Protein AF-A0A1H6WXW2-F1 (afdb_monomer)

Mean predicted aligned error: 4.1 Å

Secondary structure (DSSP, 8-state):
-B--GGGTTSSSB--TT-HHHHHHHHHHHHHHSGGGHHHHHHHHHHHHGGGSTT-HHHHHHHHHHHHHHHHSPP-

pLDDT: mean 94.78, std 4.66, range [66.0, 98.12]

Sequence (75 aa):
MHNAHLCADLGYHYEGNDVAGGSARVLEAVDSHDAQALAYRERQRGLIDRYLPGNAAATEVYNALLLGLVQRPAR

Structure (mmCIF, N/CA/C/O backbone):
data_AF-A0A1H6WXW2-F1
#
_entry.id   AF-A0A1H6WXW2-F1
#
loop_
_atom_site.group_PDB
_atom_site.id
_atom_site.type_symbol
_atom_site.label_atom_id
_atom_site.label_alt_id
_atom_site.label_comp_id
_atom_site.label_asym_id
_atom_site.label_entity_id
_atom_site.label_seq_id
_atom_site.pdbx_PDB_ins_code
_atom_site.Cartn_x
_atom_site.Cartn_y
_atom_site.Cartn_z
_atom_site.occupancy
_atom_site.B_iso_or_equiv
_atom_site.auth_seq_id
_atom_site.auth_comp_id
_atom_site.auth_asym_id
_atom_site.auth_atom_id
_atom_site.pdbx_PDB_model_num
ATOM 1 N N . MET A 1 1 ? 5.188 -6.160 -3.780 1.00 93.50 1 MET A N 1
ATOM 2 C CA . MET A 1 1 ? 4.650 -7.517 -3.963 1.00 93.50 1 MET A CA 1
ATOM 3 C C . MET A 1 1 ? 3.954 -7.919 -2.687 1.00 93.50 1 MET A C 1
ATOM 5 O O . MET A 1 1 ? 4.625 -8.002 -1.666 1.00 93.50 1 MET A O 1
ATOM 9 N N . HIS A 1 2 ? 2.640 -8.105 -2.719 1.00 96.00 2 HIS A N 1
ATOM 10 C CA . HIS A 1 2 ? 1.877 -8.642 -1.592 1.00 96.00 2 HIS A CA 1
ATOM 11 C C . HIS A 1 2 ? 0.545 -9.229 -2.067 1.00 96.00 2 HIS A C 1
ATOM 13 O O . HIS A 1 2 ? 0.115 -8.981 -3.188 1.00 96.00 2 HIS A O 1
ATOM 19 N N . ASN A 1 3 ? -0.124 -9.942 -1.169 1.00 96.62 3 ASN A N 1
ATOM 20 C CA . ASN A 1 3 ? -1.448 -10.539 -1.348 1.00 96.62 3 ASN A CA 1
ATOM 21 C C . ASN A 1 3 ? -2.477 -10.043 -0.317 1.00 96.62 3 ASN A C 1
ATOM 23 O O . ASN A 1 3 ? -3.511 -10.666 -0.080 1.00 96.62 3 ASN A O 1
ATOM 27 N N . ALA A 1 4 ? -2.179 -8.929 0.356 1.00 95.62 4 ALA A N 1
ATOM 28 C CA . ALA A 1 4 ? -3.106 -8.301 1.285 1.00 95.62 4 ALA A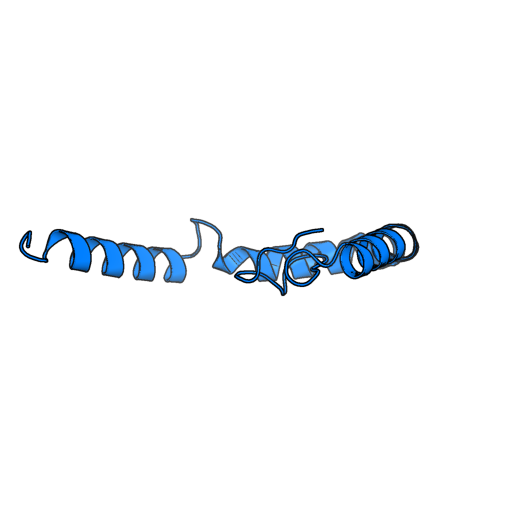 CA 1
ATOM 29 C C . ALA A 1 4 ? -4.324 -7.724 0.535 1.00 95.62 4 ALA A C 1
ATOM 31 O O . ALA A 1 4 ? -4.255 -6.634 -0.030 1.00 95.62 4 ALA A O 1
ATOM 32 N N . HIS A 1 5 ? -5.448 -8.445 0.576 1.00 94.56 5 HIS A N 1
ATOM 33 C CA . HIS A 1 5 ? -6.693 -8.075 -0.111 1.00 94.56 5 HIS A CA 1
ATOM 34 C C . HIS A 1 5 ? -7.261 -6.707 0.311 1.00 94.56 5 HIS A C 1
ATOM 36 O O . HIS A 1 5 ? -7.883 -6.019 -0.493 1.00 94.56 5 HIS A O 1
ATOM 42 N N . LEU A 1 6 ? -7.025 -6.281 1.560 1.00 93.06 6 LEU A N 1
ATOM 43 C CA . LEU A 1 6 ? -7.502 -4.991 2.079 1.00 93.06 6 LEU A CA 1
ATOM 44 C C . LEU A 1 6 ? -6.880 -3.783 1.368 1.00 93.06 6 LEU A C 1
ATOM 46 O O . LEU A 1 6 ? -7.421 -2.686 1.458 1.00 93.06 6 LEU A O 1
ATOM 50 N N . CYS A 1 7 ? -5.760 -3.967 0.672 1.00 95.00 7 CYS A N 1
ATOM 51 C CA . CYS A 1 7 ? -5.069 -2.908 -0.050 1.00 95.00 7 CYS A CA 1
ATOM 52 C C . CYS A 1 7 ? -4.587 -3.375 -1.428 1.00 95.00 7 CYS A C 1
ATOM 54 O O . CYS A 1 7 ? -3.473 -3.067 -1.836 1.00 95.00 7 CYS A O 1
ATOM 56 N N . ALA A 1 8 ? -5.430 -4.113 -2.155 1.00 96.50 8 ALA A N 1
ATOM 57 C CA . ALA A 1 8 ? -5.096 -4.686 -3.463 1.00 96.50 8 ALA A CA 1
ATOM 58 C C . ALA A 1 8 ? -4.706 -3.656 -4.548 1.00 96.50 8 ALA A C 1
ATOM 60 O O . ALA A 1 8 ? -4.119 -4.019 -5.563 1.00 96.50 8 ALA A O 1
ATOM 61 N N . ASP A 1 9 ? -5.010 -2.375 -4.345 1.00 96.38 9 ASP A N 1
ATOM 62 C CA . ASP A 1 9 ? -4.600 -1.268 -5.213 1.00 96.38 9 ASP A CA 1
ATOM 63 C C . ASP A 1 9 ? -3.211 -0.692 -4.875 1.00 96.38 9 ASP A C 1
ATOM 65 O O . ASP A 1 9 ? -2.693 0.157 -5.610 1.00 96.38 9 ASP A O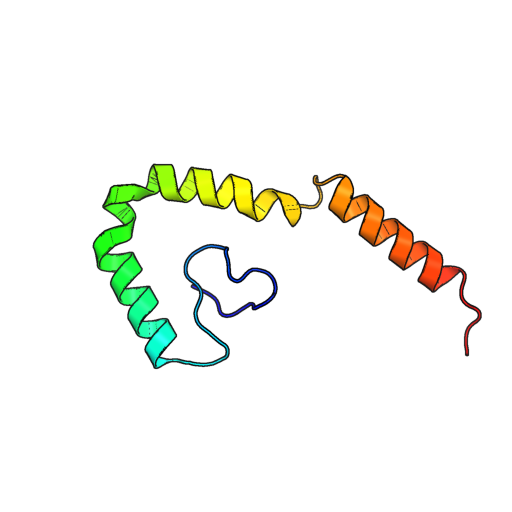 1
ATOM 69 N N . LEU A 1 10 ? -2.595 -1.143 -3.777 1.00 96.75 10 LEU A N 1
ATOM 70 C CA . LEU A 1 10 ? -1.228 -0.797 -3.418 1.00 96.75 10 LEU A CA 1
ATOM 71 C C . LEU A 1 10 ? -0.219 -1.726 -4.094 1.00 96.75 10 LEU A C 1
ATOM 73 O O . LEU A 1 10 ? -0.362 -2.941 -4.182 1.00 96.75 10 LEU A O 1
ATOM 77 N N . GLY A 1 11 ? 0.850 -1.095 -4.555 1.00 96.06 11 GLY A N 1
ATOM 78 C CA . GLY A 1 11 ? 1.967 -1.675 -5.268 1.00 96.06 11 GLY A CA 1
ATOM 79 C C . GLY A 1 11 ? 1.599 -2.728 -6.306 1.00 96.06 11 GLY A C 1
ATOM 80 O O . GLY A 1 11 ? 0.697 -2.546 -7.116 1.00 96.06 11 GLY A O 1
ATOM 81 N N . TYR A 1 12 ? 2.372 -3.810 -6.307 1.00 97.00 12 TYR A N 1
ATOM 82 C CA . TYR A 1 12 ? 2.104 -4.986 -7.121 1.00 97.00 12 TYR A CA 1
ATOM 83 C C . TYR A 1 12 ? 1.412 -6.036 -6.252 1.00 97.00 12 TYR A C 1
ATOM 85 O O . TYR A 1 12 ? 2.029 -6.574 -5.319 1.00 97.00 12 TYR A O 1
ATOM 93 N N . HIS A 1 13 ? 0.153 -6.302 -6.579 1.00 97.81 13 HIS A N 1
ATOM 94 C CA . HIS A 1 13 ? -0.719 -7.239 -5.887 1.00 97.81 13 HIS A CA 1
ATOM 95 C C . HIS A 1 13 ? -0.874 -8.549 -6.671 1.00 97.81 13 HIS A C 1
ATOM 97 O O . HIS A 1 13 ? -0.899 -8.543 -7.903 1.00 97.81 13 HIS A O 1
ATOM 103 N N . TYR A 1 14 ? -1.003 -9.663 -5.953 1.00 97.94 14 TYR A N 1
ATOM 104 C CA . TYR A 1 14 ? -1.441 -10.951 -6.490 1.00 97.94 14 TYR A CA 1
ATOM 105 C C . TYR A 1 14 ? -2.484 -11.575 -5.556 1.00 97.94 14 TYR A C 1
ATOM 107 O O . TYR A 1 14 ? -2.457 -11.342 -4.350 1.00 97.94 14 TYR A O 1
ATOM 115 N N . GLU A 1 15 ? -3.415 -12.349 -6.110 1.00 97.50 15 GLU A N 1
ATOM 116 C CA . GLU A 1 15 ? -4.576 -12.846 -5.367 1.00 97.50 15 GLU A CA 1
ATOM 117 C C . GLU A 1 15 ? -4.215 -14.038 -4.470 1.00 97.50 15 GLU A C 1
ATOM 119 O O . GLU A 1 15 ? -3.618 -15.021 -4.919 1.00 97.50 15 GLU A O 1
ATOM 124 N N . GLY A 1 16 ? -4.620 -13.980 -3.199 1.00 95.69 16 GLY A N 1
ATOM 125 C CA . GLY A 1 16 ? -4.473 -15.090 -2.258 1.00 95.69 16 GLY A CA 1
ATOM 126 C C . GLY A 1 16 ? -3.048 -15.652 -2.213 1.00 95.69 16 GLY A C 1
ATOM 127 O O . GLY A 1 16 ? -2.089 -14.928 -1.976 1.00 95.69 16 GLY A O 1
ATOM 128 N N . ASN A 1 17 ? -2.897 -16.957 -2.427 1.00 95.94 17 ASN A N 1
ATOM 129 C CA . ASN A 1 17 ? -1.587 -17.613 -2.491 1.00 95.94 17 ASN A CA 1
ATOM 130 C C . ASN A 1 17 ? -1.232 -18.052 -3.921 1.00 95.94 17 ASN A C 1
ATOM 132 O O . ASN A 1 17 ? -0.563 -19.069 -4.096 1.00 95.94 17 ASN A O 1
ATOM 136 N N . ASP A 1 18 ? -1.698 -17.328 -4.945 1.00 97.75 18 ASP A N 1
ATOM 137 C CA . ASP A 1 18 ? -1.328 -17.605 -6.334 1.00 97.75 18 ASP A CA 1
ATOM 138 C C . ASP A 1 18 ? 0.155 -17.287 -6.575 1.00 97.75 18 ASP A C 1
ATOM 140 O O . ASP A 1 18 ? 0.545 -16.166 -6.911 1.00 97.75 18 ASP A O 1
ATOM 144 N N . VAL A 1 19 ? 0.998 -18.304 -6.387 1.00 96.88 19 VAL A N 1
ATOM 145 C CA . VAL A 1 19 ? 2.451 -18.204 -6.561 1.00 96.88 19 VAL A CA 1
ATOM 146 C C . VAL A 1 19 ? 2.809 -17.849 -8.002 1.00 96.88 19 VAL A C 1
ATOM 148 O O . VAL A 1 19 ? 3.718 -17.051 -8.212 1.00 96.88 19 VAL A O 1
ATOM 151 N N . ALA A 1 20 ? 2.090 -18.389 -8.990 1.00 98.06 20 ALA A N 1
ATOM 152 C CA . ALA A 1 20 ? 2.367 -18.111 -10.395 1.00 98.06 20 ALA A CA 1
ATOM 153 C C . ALA A 1 20 ? 2.049 -16.647 -10.736 1.00 98.06 20 ALA A C 1
ATOM 155 O O . ALA A 1 20 ? 2.876 -15.960 -11.342 1.00 98.06 20 ALA A O 1
ATOM 156 N N . GLY A 1 21 ? 0.900 -16.145 -10.276 1.00 97.81 21 GLY A N 1
ATOM 157 C CA . GLY A 1 21 ? 0.542 -14.731 -10.372 1.00 97.81 21 GLY A CA 1
ATOM 158 C C . GLY A 1 21 ? 1.558 -13.828 -9.670 1.00 97.81 21 GLY A C 1
ATOM 159 O O . GLY A 1 21 ? 2.015 -12.841 -10.251 1.00 97.81 21 GLY A O 1
ATOM 160 N N . GLY A 1 22 ? 1.990 -14.205 -8.464 1.00 97.56 22 GLY A N 1
ATOM 161 C CA . GLY A 1 22 ? 3.044 -13.511 -7.723 1.00 97.56 22 GLY A CA 1
ATOM 162 C C . GLY A 1 22 ? 4.371 -13.451 -8.487 1.00 97.56 22 GLY A C 1
ATOM 163 O O . GLY A 1 22 ? 4.960 -12.377 -8.611 1.00 97.56 22 GLY A O 1
ATOM 164 N N . SER A 1 23 ? 4.820 -14.569 -9.064 1.00 97.9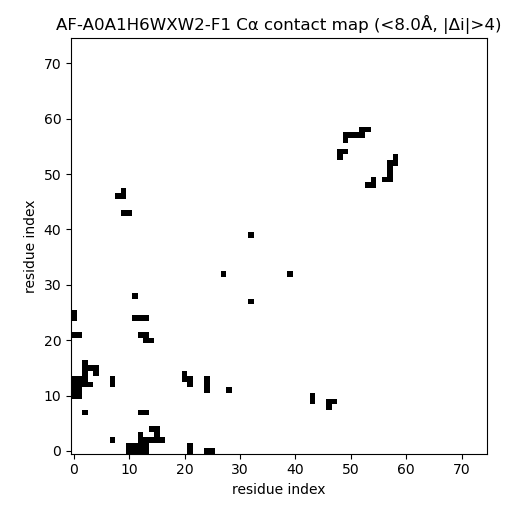4 23 SER A N 1
ATOM 165 C CA . SER A 1 23 ? 6.026 -14.619 -9.900 1.00 97.94 23 SER A CA 1
ATOM 166 C C . SER A 1 23 ? 5.909 -13.727 -11.137 1.00 97.94 23 SER A C 1
ATOM 168 O O . SER A 1 23 ? 6.852 -13.002 -11.450 1.00 97.94 23 SER A O 1
ATOM 170 N N . ALA A 1 24 ? 4.754 -13.714 -11.806 1.00 97.81 24 ALA A N 1
ATOM 171 C CA . ALA A 1 24 ? 4.526 -12.842 -12.956 1.00 97.81 24 ALA A CA 1
ATOM 172 C C . ALA A 1 24 ? 4.624 -11.354 -12.580 1.00 97.81 24 ALA A C 1
ATOM 174 O O . ALA A 1 24 ? 5.226 -10.576 -13.317 1.00 97.81 24 ALA A O 1
ATOM 175 N N . ARG A 1 25 ? 4.094 -10.957 -11.413 1.00 97.56 25 ARG A N 1
ATOM 176 C CA . ARG A 1 25 ? 4.254 -9.586 -10.903 1.00 97.56 25 ARG A CA 1
ATOM 177 C C . ARG A 1 25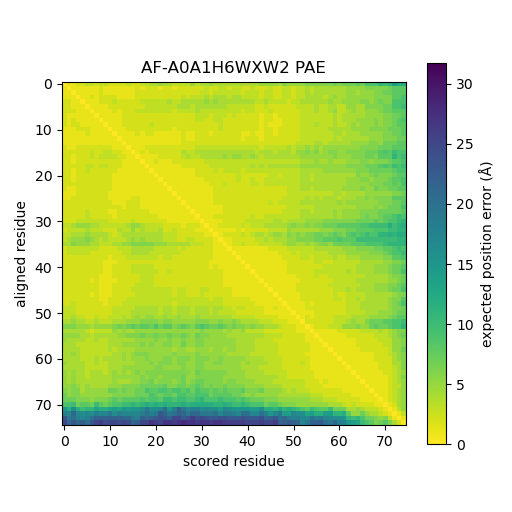 ? 5.722 -9.249 -10.622 1.00 97.56 25 ARG A C 1
ATOM 179 O O . ARG A 1 25 ? 6.155 -8.143 -10.923 1.00 97.56 25 ARG A O 1
ATOM 186 N N . VAL A 1 26 ? 6.500 -10.180 -10.059 1.00 97.25 26 VAL A N 1
ATOM 187 C CA . VAL A 1 26 ? 7.945 -9.980 -9.822 1.00 97.25 26 VAL A CA 1
ATOM 188 C C . VAL A 1 26 ? 8.679 -9.670 -11.119 1.00 97.25 26 VAL A C 1
ATOM 190 O O . VAL A 1 26 ? 9.416 -8.688 -11.162 1.00 97.25 26 VAL A O 1
ATOM 193 N N . LEU A 1 27 ? 8.440 -10.457 -12.168 1.00 97.69 27 LEU A N 1
ATOM 194 C CA . LEU A 1 27 ? 9.038 -10.219 -13.482 1.00 97.69 27 LEU A CA 1
ATOM 195 C C . LEU A 1 27 ? 8.617 -8.856 -14.048 1.00 97.69 27 LEU A C 1
ATOM 197 O O . LEU A 1 27 ? 9.473 -8.063 -14.420 1.00 97.69 27 LEU A O 1
ATOM 201 N N . GLU A 1 28 ? 7.321 -8.528 -13.997 1.00 96.31 28 GLU A N 1
ATOM 202 C CA . GLU A 1 28 ? 6.807 -7.216 -14.416 1.00 96.31 28 GLU A CA 1
ATOM 203 C C . GLU A 1 28 ? 7.535 -6.057 -13.717 1.00 96.31 28 GLU A C 1
ATOM 205 O O . GLU A 1 28 ? 7.921 -5.081 -14.364 1.00 96.31 28 GLU A O 1
ATOM 210 N N . ALA A 1 29 ? 7.739 -6.146 -12.401 1.00 96.06 29 ALA A N 1
ATOM 211 C CA . ALA A 1 29 ? 8.435 -5.107 -11.653 1.00 96.06 29 ALA A CA 1
ATOM 212 C C . ALA A 1 29 ? 9.913 -4.997 -12.050 1.00 96.06 29 ALA A C 1
ATOM 214 O O . ALA A 1 29 ? 10.404 -3.888 -12.231 1.00 96.06 29 ALA A O 1
ATOM 215 N N . VAL A 1 30 ? 10.613 -6.119 -12.219 1.00 96.69 30 VAL A N 1
ATOM 216 C CA . VAL A 1 30 ? 12.018 -6.109 -12.656 1.00 96.69 30 VAL A CA 1
ATOM 217 C C . VAL A 1 30 ? 12.161 -5.474 -14.040 1.00 96.69 30 VAL A C 1
ATOM 219 O O . VAL A 1 30 ? 13.056 -4.659 -14.244 1.00 96.69 30 VAL A O 1
ATOM 222 N N . ASP A 1 31 ? 11.257 -5.794 -14.964 1.00 96.81 31 ASP A N 1
ATOM 223 C CA . ASP A 1 31 ? 11.384 -5.379 -16.361 1.00 96.81 31 ASP A CA 1
ATOM 224 C C . ASP A 1 31 ? 10.943 -3.928 -16.609 1.00 96.81 31 ASP A C 1
ATOM 226 O O . ASP A 1 31 ? 11.451 -3.273 -17.519 1.00 96.81 31 ASP A O 1
ATOM 230 N N . SER A 1 32 ? 9.975 -3.416 -15.838 1.00 94.50 32 SER A N 1
ATOM 231 C CA . SER A 1 32 ? 9.272 -2.170 -16.192 1.00 94.50 32 SER A CA 1
ATOM 232 C C . SER A 1 32 ? 9.272 -1.076 -15.126 1.00 94.50 32 SER A C 1
ATOM 234 O O . SER A 1 32 ? 8.977 0.077 -15.449 1.00 94.50 32 SER A O 1
ATOM 236 N N . HIS A 1 33 ? 9.588 -1.390 -13.866 1.00 93.88 33 HIS A N 1
ATOM 237 C CA . HIS A 1 33 ? 9.353 -0.459 -12.760 1.00 93.88 33 HIS A CA 1
ATOM 238 C C . HIS A 1 33 ? 10.150 0.840 -12.884 1.00 93.88 33 HIS A C 1
ATOM 240 O O . HIS A 1 33 ? 9.597 1.932 -12.722 1.00 93.88 33 HIS A O 1
ATOM 246 N N . ASP A 1 34 ? 11.436 0.726 -13.212 1.00 95.38 34 ASP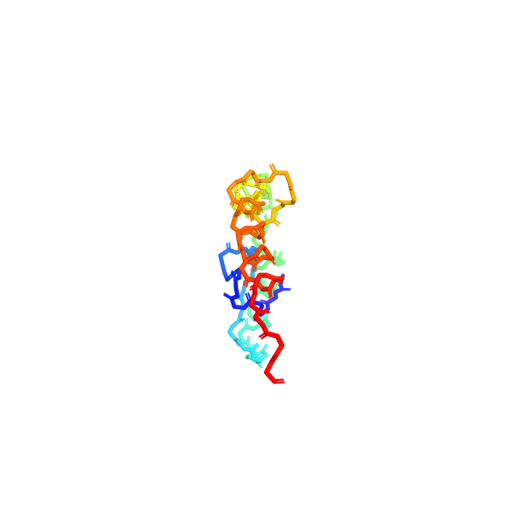 A N 1
ATOM 247 C CA . ASP A 1 34 ? 12.358 1.861 -13.245 1.00 95.38 34 ASP A CA 1
ATOM 248 C C . ASP A 1 34 ? 11.961 2.907 -14.292 1.00 95.38 34 ASP A C 1
ATOM 250 O O . ASP A 1 34 ? 12.131 4.106 -14.061 1.00 95.38 34 ASP A O 1
ATOM 254 N N . ALA A 1 35 ? 11.322 2.483 -15.389 1.00 96.56 35 ALA A N 1
ATOM 255 C CA . ALA A 1 35 ? 10.835 3.378 -16.436 1.00 96.56 35 ALA A CA 1
ATOM 256 C C . ALA A 1 35 ? 9.786 4.387 -15.930 1.00 96.56 35 ALA A C 1
ATOM 258 O O . ALA A 1 35 ? 9.608 5.447 -16.530 1.00 96.56 35 ALA A O 1
ATOM 259 N N . GLN A 1 36 ? 9.086 4.079 -14.831 1.00 93.94 36 GLN A N 1
ATOM 260 C CA . GLN A 1 36 ? 8.036 4.928 -14.259 1.00 93.94 36 GLN A CA 1
ATOM 261 C C . GLN A 1 36 ? 8.155 5.100 -12.738 1.00 93.94 36 GLN A C 1
ATOM 263 O O . GLN A 1 36 ? 7.179 5.477 -12.084 1.00 93.94 36 GLN A O 1
ATOM 268 N N . ALA A 1 37 ? 9.335 4.867 -12.155 1.00 95.38 37 ALA A N 1
ATOM 269 C CA . ALA A 1 37 ? 9.516 4.786 -10.704 1.00 95.38 37 ALA A CA 1
ATOM 270 C C . ALA A 1 37 ? 9.013 6.028 -9.942 1.00 95.38 37 ALA A C 1
ATOM 272 O O . ALA A 1 37 ? 8.388 5.903 -8.887 1.00 95.38 37 ALA A O 1
ATOM 273 N N . LEU A 1 38 ? 9.227 7.236 -10.481 1.00 97.56 38 LEU A N 1
ATOM 274 C CA . LEU A 1 38 ? 8.763 8.482 -9.854 1.00 97.56 38 LEU A CA 1
ATOM 275 C C . LEU A 1 38 ? 7.232 8.584 -9.836 1.00 97.56 38 LEU A C 1
ATOM 277 O O . LEU A 1 38 ? 6.646 8.758 -8.768 1.00 97.56 38 LEU A O 1
ATOM 281 N N . ALA A 1 39 ? 6.589 8.400 -10.992 1.00 97.12 39 ALA A N 1
ATOM 282 C CA . ALA A 1 39 ? 5.133 8.443 -11.118 1.00 97.12 39 ALA A CA 1
ATOM 283 C C . ALA A 1 39 ? 4.459 7.316 -10.319 1.00 97.12 39 ALA A C 1
ATOM 285 O O . ALA A 1 39 ? 3.412 7.510 -9.697 1.00 97.12 39 ALA A O 1
ATOM 286 N N . TYR A 1 40 ? 5.076 6.130 -10.291 1.00 96.62 40 TYR A N 1
ATOM 287 C CA . TYR A 1 40 ? 4.669 5.038 -9.416 1.00 96.62 40 TYR A CA 1
ATOM 288 C C . TYR A 1 40 ? 4.717 5.470 -7.951 1.00 96.62 40 TYR A C 1
ATOM 290 O O . TYR A 1 40 ? 3.715 5.348 -7.248 1.00 96.62 40 TYR A O 1
ATOM 298 N N . ARG A 1 41 ? 5.847 6.014 -7.489 1.00 96.94 41 ARG A N 1
ATOM 299 C CA . ARG A 1 41 ? 6.029 6.422 -6.093 1.00 96.94 41 ARG A CA 1
ATOM 300 C C . ARG A 1 41 ? 5.005 7.469 -5.669 1.00 96.94 41 ARG A C 1
ATOM 302 O O . ARG A 1 41 ? 4.438 7.336 -4.589 1.00 96.94 41 ARG A O 1
ATOM 309 N N . GLU A 1 42 ? 4.766 8.486 -6.490 1.00 98.12 42 GLU A N 1
ATOM 310 C CA . GLU A 1 42 ? 3.781 9.537 -6.203 1.00 98.12 42 GLU A CA 1
ATOM 311 C C . GLU A 1 42 ? 2.370 8.967 -6.070 1.00 98.12 42 GLU A C 1
ATOM 313 O O . GLU A 1 42 ? 1.707 9.192 -5.056 1.00 98.12 42 GLU A O 1
ATOM 318 N N . ARG A 1 43 ? 1.944 8.138 -7.030 1.00 97.25 43 ARG A N 1
ATOM 319 C CA . ARG A 1 43 ? 0.645 7.459 -6.964 1.00 97.25 43 ARG A CA 1
ATOM 320 C C . ARG A 1 43 ? 0.520 6.607 -5.703 1.00 97.25 43 ARG A C 1
ATOM 322 O O . ARG A 1 43 ? -0.475 6.703 -4.996 1.00 97.25 43 ARG A O 1
ATOM 329 N N . GLN A 1 44 ? 1.529 5.790 -5.404 1.00 97.19 44 GLN A N 1
ATOM 330 C CA . GLN A 1 44 ? 1.511 4.908 -4.236 1.00 97.19 44 GLN A CA 1
ATOM 331 C C . GLN A 1 44 ? 1.488 5.683 -2.916 1.00 97.19 44 GLN A C 1
ATOM 333 O O . GLN A 1 44 ? 0.807 5.272 -1.980 1.00 97.19 44 GLN A O 1
ATOM 338 N N . ARG A 1 45 ? 2.175 6.830 -2.846 1.00 96.38 45 ARG A N 1
ATOM 339 C CA . ARG A 1 45 ? 2.106 7.741 -1.695 1.00 96.38 45 ARG A CA 1
ATOM 340 C C . ARG A 1 45 ? 0.704 8.317 -1.503 1.00 96.38 45 ARG A C 1
ATOM 342 O O . ARG A 1 45 ? 0.256 8.389 -0.367 1.00 96.38 45 ARG A O 1
ATOM 349 N N . GLY A 1 46 ? 0.014 8.672 -2.586 1.00 96.25 46 GLY A N 1
ATOM 350 C CA . GLY A 1 46 ? -1.380 9.114 -2.513 1.00 96.25 46 GLY A CA 1
ATOM 351 C C . GLY A 1 46 ? -2.329 8.002 -2.059 1.00 96.25 46 GLY A C 1
ATOM 352 O O . GLY A 1 46 ? -3.171 8.219 -1.196 1.00 96.25 46 GLY A O 1
ATOM 353 N N . LEU A 1 47 ? -2.172 6.788 -2.594 1.00 96.62 47 LEU A N 1
ATOM 354 C CA . LEU A 1 47 ? -3.047 5.662 -2.254 1.00 96.62 47 LEU A CA 1
ATOM 355 C C . LEU A 1 47 ? -2.866 5.181 -0.810 1.00 96.62 47 LEU A C 1
ATOM 357 O O . LEU A 1 47 ? -3.858 4.839 -0.167 1.00 96.62 47 LEU A O 1
ATOM 361 N N . ILE A 1 48 ? -1.627 5.148 -0.300 1.00 96.06 48 ILE A N 1
ATOM 362 C CA . ILE A 1 48 ? -1.354 4.645 1.054 1.00 96.06 48 ILE A CA 1
ATOM 363 C C . ILE A 1 48 ? -1.836 5.603 2.148 1.00 96.06 48 ILE A C 1
ATOM 365 O O . ILE A 1 48 ? -2.060 5.154 3.268 1.00 96.06 48 ILE A O 1
ATOM 369 N N . ASP A 1 49 ? -2.034 6.889 1.831 1.00 95.19 49 ASP A N 1
ATOM 370 C CA . ASP A 1 49 ? -2.421 7.931 2.792 1.00 95.19 49 ASP A CA 1
ATOM 371 C C . ASP A 1 49 ? -3.628 7.530 3.648 1.00 95.19 49 ASP A C 1
ATOM 373 O O . ASP A 1 49 ? -3.589 7.652 4.869 1.00 95.19 49 ASP A O 1
ATOM 377 N N . ARG A 1 50 ? -4.652 6.926 3.032 1.00 93.81 50 ARG A N 1
ATOM 378 C CA . ARG A 1 50 ? -5.880 6.492 3.721 1.00 93.81 50 ARG A CA 1
ATOM 379 C C . ARG A 1 50 ? -5.676 5.427 4.801 1.00 93.81 50 ARG A C 1
ATOM 381 O O . ARG A 1 50 ? -6.584 5.186 5.588 1.00 93.81 50 ARG A O 1
ATOM 388 N N . TYR A 1 51 ? -4.513 4.782 4.829 1.00 91.56 51 TYR A N 1
ATOM 389 C CA . TYR A 1 51 ? -4.147 3.784 5.833 1.00 91.56 51 TYR A CA 1
ATOM 390 C C . TYR A 1 51 ? -3.156 4.320 6.870 1.00 91.56 51 TYR A C 1
ATOM 392 O O . TYR A 1 51 ? -2.824 3.609 7.819 1.00 91.56 51 TYR A O 1
ATOM 400 N N . LEU A 1 52 ? -2.637 5.538 6.693 1.00 91.44 52 LEU A N 1
ATOM 401 C CA . LEU A 1 52 ? -1.667 6.107 7.617 1.00 91.44 52 LEU A CA 1
ATOM 402 C C . LEU A 1 52 ? -2.368 6.651 8.873 1.00 91.44 52 LEU A C 1
ATOM 404 O O . LEU A 1 52 ? -3.452 7.222 8.769 1.00 91.44 52 LEU A O 1
ATOM 408 N N . PRO A 1 53 ? -1.725 6.584 10.055 1.00 87.38 53 PRO A N 1
ATOM 409 C CA . PRO A 1 53 ? -2.283 7.134 11.296 1.00 87.38 53 PRO A CA 1
ATOM 410 C C . PRO A 1 53 ? -2.603 8.636 11.246 1.00 87.38 53 PRO A C 1
ATOM 412 O O . PRO A 1 53 ? -3.387 9.123 12.050 1.00 87.38 53 PRO A O 1
ATOM 415 N N . GLY A 1 54 ? -1.993 9.385 10.320 1.00 89.88 54 GLY A N 1
ATOM 416 C CA . GLY A 1 54 ? -2.280 10.809 10.113 1.00 89.88 54 GLY A CA 1
ATOM 417 C C . GLY A 1 54 ? -3.597 11.082 9.380 1.00 89.88 54 GLY A C 1
ATOM 418 O O . GLY A 1 54 ? -4.022 12.233 9.304 1.00 89.88 54 GLY A O 1
ATOM 419 N N . ASN A 1 55 ? -4.253 10.053 8.842 1.00 95.31 55 ASN A N 1
ATOM 420 C CA . ASN A 1 55 ? -5.519 10.216 8.152 1.00 95.31 55 ASN A CA 1
ATOM 421 C C . ASN A 1 55 ? -6.655 10.389 9.173 1.00 95.31 55 ASN A C 1
ATOM 423 O O . ASN A 1 55 ? -7.015 9.464 9.910 1.00 95.31 55 ASN A O 1
ATOM 427 N N . ALA A 1 56 ? -7.218 11.599 9.222 1.00 94.31 56 ALA A N 1
ATOM 428 C CA . ALA A 1 56 ? -8.256 11.959 10.185 1.00 94.31 56 ALA A CA 1
ATOM 429 C C . ALA A 1 56 ? -9.508 11.076 10.055 1.00 94.31 56 ALA A C 1
ATOM 431 O O . ALA A 1 56 ? -10.056 10.655 11.071 1.00 94.31 56 ALA A O 1
ATOM 432 N N . ALA A 1 57 ? -9.910 10.730 8.827 1.00 93.88 57 ALA A N 1
ATOM 433 C CA . ALA A 1 57 ? -11.083 9.894 8.586 1.00 93.88 57 ALA A CA 1
ATOM 434 C C . ALA A 1 57 ? -10.876 8.460 9.098 1.00 93.88 57 ALA A C 1
ATOM 4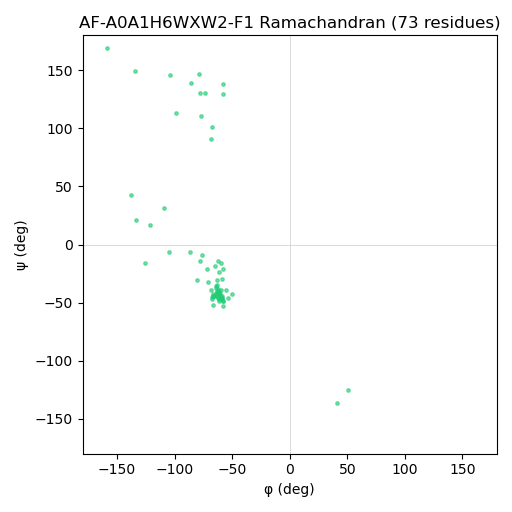36 O O . ALA A 1 57 ? -11.739 7.914 9.784 1.00 93.88 57 ALA A O 1
ATOM 437 N N . ALA A 1 58 ? -9.711 7.859 8.830 1.00 92.25 58 ALA A N 1
ATOM 438 C CA . ALA A 1 58 ? -9.372 6.540 9.366 1.00 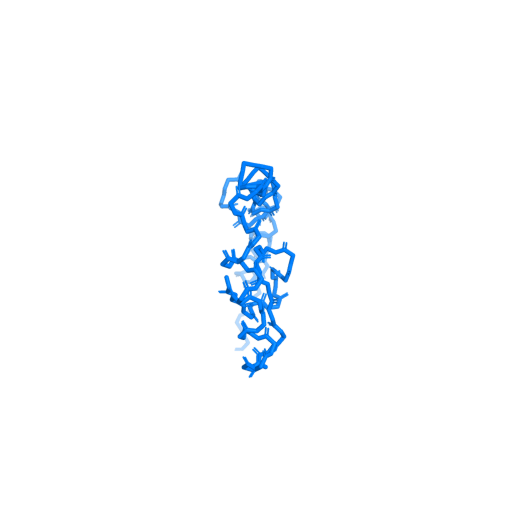92.25 58 ALA A CA 1
ATOM 439 C C . ALA A 1 58 ? -9.359 6.540 10.905 1.00 92.25 58 ALA A C 1
ATOM 441 O O . ALA A 1 58 ? -9.896 5.631 11.542 1.00 92.25 58 ALA A O 1
ATOM 442 N N . THR A 1 59 ? -8.794 7.592 11.501 1.00 94.19 59 THR A N 1
ATOM 443 C CA . THR A 1 59 ? -8.733 7.763 12.959 1.00 94.19 59 THR A CA 1
ATOM 444 C C . THR A 1 59 ? -10.125 7.914 13.576 1.00 94.19 59 THR A C 1
ATOM 446 O O . THR A 1 59 ? -10.415 7.298 14.600 1.00 94.19 59 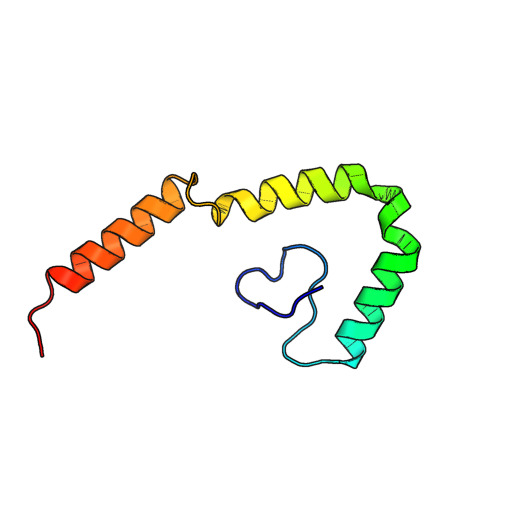THR A O 1
ATOM 449 N N . GLU A 1 60 ? -11.012 8.689 12.952 1.00 95.44 60 GLU A N 1
ATOM 450 C CA . GLU A 1 60 ? -12.394 8.877 13.404 1.00 95.44 60 GLU A CA 1
ATOM 451 C C . GLU A 1 60 ? -13.182 7.562 13.397 1.00 95.44 60 GLU A C 1
ATOM 453 O O . GLU A 1 60 ? -13.823 7.221 14.394 1.00 95.44 60 GLU A O 1
ATOM 458 N N . VAL A 1 61 ? -13.067 6.778 12.320 1.00 94.44 61 VAL A N 1
ATOM 459 C CA . VAL A 1 61 ? -13.688 5.448 12.231 1.00 94.44 61 VAL A CA 1
ATOM 460 C C . VAL A 1 61 ? -13.182 4.543 13.351 1.00 94.44 61 VAL A C 1
ATOM 462 O O . VAL A 1 61 ? -13.978 3.897 14.035 1.00 94.44 61 VAL A O 1
ATOM 465 N N . TYR A 1 62 ? -11.869 4.516 13.580 1.00 93.75 62 TYR A N 1
ATOM 466 C CA . TYR A 1 62 ? -11.282 3.694 14.634 1.00 93.75 62 TYR A CA 1
ATOM 467 C C . TYR A 1 62 ? -11.764 4.113 16.032 1.00 93.75 62 TYR A C 1
ATOM 469 O O . TYR A 1 62 ? -12.149 3.262 16.836 1.00 93.75 62 TYR A O 1
ATOM 477 N N . ASN A 1 63 ? -11.840 5.420 16.300 1.00 95.00 63 ASN A N 1
ATOM 478 C CA . ASN A 1 63 ? -12.374 5.957 17.551 1.00 95.00 63 ASN A CA 1
ATOM 479 C C . ASN A 1 63 ? -13.838 5.556 17.771 1.00 95.00 63 ASN A C 1
ATOM 481 O O . ASN A 1 63 ? -14.192 5.115 18.864 1.00 95.00 63 ASN A O 1
ATOM 485 N N . ALA A 1 64 ? -14.683 5.661 16.742 1.00 96.44 64 ALA A N 1
ATOM 486 C CA . ALA A 1 64 ? -16.087 5.270 16.829 1.00 96.44 64 ALA A CA 1
ATOM 487 C C . ALA A 1 64 ? -16.249 3.773 17.144 1.00 96.44 64 ALA A C 1
ATOM 489 O O . ALA A 1 64 ? -17.050 3.399 18.005 1.00 96.44 64 ALA A O 1
ATOM 490 N N . LEU A 1 65 ? -15.451 2.917 16.497 1.00 96.19 65 LEU A N 1
ATOM 491 C CA . LEU A 1 65 ? -15.447 1.474 16.750 1.00 96.19 65 LEU A CA 1
ATOM 492 C C . LEU A 1 65 ? -15.012 1.147 18.183 1.00 96.19 65 LEU A C 1
ATOM 494 O O . LEU A 1 65 ? -15.656 0.332 18.845 1.00 96.19 65 LEU A O 1
ATOM 498 N N . LEU A 1 66 ? -13.957 1.798 18.681 1.00 96.19 66 LEU A N 1
ATOM 499 C CA . LEU A 1 66 ? -13.474 1.599 20.047 1.00 96.19 66 LEU A CA 1
ATOM 500 C C . LEU A 1 66 ? -14.479 2.081 21.097 1.00 96.19 66 LEU A C 1
ATOM 502 O O . LEU A 1 66 ? -14.742 1.357 22.055 1.00 96.19 66 LEU A O 1
ATOM 506 N N . LEU A 1 67 ? -15.077 3.260 20.912 1.00 96.56 67 LEU A N 1
ATOM 507 C CA . LEU A 1 67 ? -16.117 3.768 21.811 1.00 96.56 67 LEU A CA 1
ATOM 508 C C . LEU A 1 67 ? -17.311 2.812 21.860 1.00 96.56 67 LEU A C 1
ATOM 510 O O . LEU A 1 67 ? -17.758 2.445 22.946 1.00 96.56 67 LEU A O 1
ATOM 514 N N . GLY A 1 68 ? -17.775 2.344 20.699 1.00 95.56 68 GLY A N 1
ATOM 515 C CA . GLY A 1 68 ? -18.863 1.373 20.618 1.00 95.56 68 GLY A CA 1
ATOM 516 C C . GLY A 1 68 ? -18.523 0.030 21.270 1.00 95.56 68 GLY A C 1
ATOM 517 O O . GLY A 1 68 ? -19.394 -0.599 21.871 1.00 95.56 68 GLY A O 1
ATOM 518 N N . LEU A 1 69 ? -17.265 -0.411 21.189 1.00 94.75 69 LEU A N 1
ATOM 519 C CA . LEU A 1 69 ? -16.799 -1.624 21.858 1.00 94.75 69 LEU A CA 1
ATOM 520 C C . LEU A 1 69 ? -16.795 -1.464 23.383 1.00 94.75 69 LEU A C 1
ATOM 522 O O . LEU A 1 69 ? -17.302 -2.338 24.079 1.00 94.75 69 LEU A O 1
ATOM 526 N N . VAL A 1 70 ? -16.256 -0.356 23.896 1.00 95.00 70 VAL A N 1
ATOM 527 C CA . VAL A 1 70 ? -16.131 -0.098 25.342 1.00 95.00 70 VAL A CA 1
ATOM 528 C C . VAL A 1 70 ? -17.487 0.178 25.998 1.00 95.00 70 VAL A C 1
ATOM 530 O O . VAL A 1 70 ? -17.696 -0.180 27.153 1.00 95.00 70 VAL A O 1
ATOM 533 N N . GLN A 1 71 ? -18.426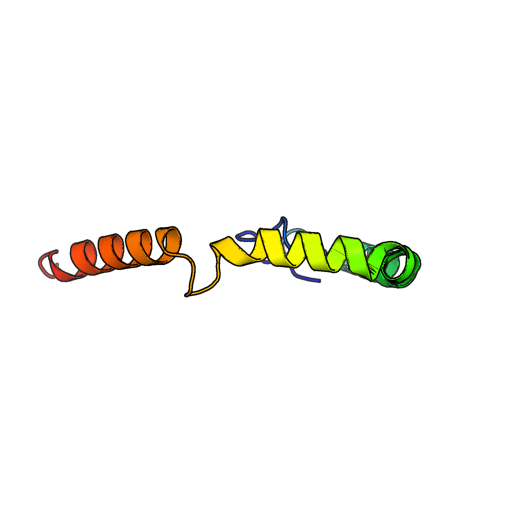 0.794 25.279 1.00 94.31 71 GLN A N 1
ATOM 534 C CA . GLN A 1 71 ? -19.772 1.081 25.790 1.00 94.31 71 GLN A CA 1
ATOM 535 C C . GLN A 1 71 ? -20.700 -0.139 25.790 1.00 94.31 71 GLN A C 1
ATOM 537 O O . GLN A 1 71 ? -21.769 -0.101 26.404 1.00 94.31 71 GLN A O 1
ATOM 542 N N . ARG A 1 72 ? -20.332 -1.222 25.098 1.00 90.25 72 ARG A N 1
ATOM 543 C CA . ARG A 1 72 ? -21.120 -2.453 25.107 1.00 90.25 72 ARG A CA 1
ATOM 544 C C . ARG A 1 72 ? -20.961 -3.167 26.454 1.00 90.25 72 ARG A C 1
ATOM 546 O O . ARG A 1 72 ? -19.831 -3.400 26.877 1.00 90.25 72 ARG A O 1
ATOM 553 N N . PRO A 1 73 ? -22.064 -3.576 27.111 1.00 81.44 73 PRO A N 1
ATOM 554 C CA . PRO A 1 73 ? -21.977 -4.432 28.287 1.00 81.44 73 PRO A CA 1
ATOM 555 C C . PRO A 1 73 ? -21.238 -5.725 27.931 1.00 81.44 73 PRO A C 1
ATOM 557 O O . PRO A 1 73 ? -21.486 -6.300 26.865 1.00 81.44 73 PRO A O 1
ATOM 560 N N . ALA A 1 74 ? -20.351 -6.186 28.816 1.00 78.31 74 ALA A N 1
ATOM 561 C CA . ALA A 1 74 ? -19.747 -7.506 28.680 1.00 78.31 74 ALA A CA 1
ATOM 562 C C . ALA A 1 74 ? -20.864 -8.564 28.653 1.00 78.31 74 ALA A C 1
ATOM 564 O O . ALA A 1 74 ? -21.775 -8.522 29.483 1.00 78.31 74 ALA A O 1
ATOM 565 N N . ARG A 1 75 ? -20.819 -9.445 27.650 1.00 66.00 75 ARG A N 1
ATOM 566 C CA . ARG A 1 75 ? -21.734 -10.586 27.525 1.00 66.00 75 ARG A CA 1
ATOM 567 C C . ARG A 1 75 ? -21.341 -11.708 28.468 1.00 66.00 75 ARG A C 1
ATOM 569 O O . ARG A 1 75 ? -20.120 -11.929 28.612 1.00 66.00 75 ARG A O 1
#

Solvent-accessible surface area (backbone atoms only — not comparable to full-atom values): 4498 Å² total; per-residue (Å²): 117,48,45,58,74,95,49,55,86,49,82,47,53,28,67,72,84,42,59,68,55,40,51,54,49,52,52,50,46,74,77,49,40,79,86,42,46,68,65,50,50,54,52,47,56,61,65,50,42,69,76,38,90,85,24,65,67,51,48,50,54,50,49,54,53,49,51,56,56,71,70,47,77,86,128

Foldseek 3Di:
DEQPPVQQVADQHDHDPPVVSVVVSVVVCVVPCVVCVPVNVVVNVVSCQCVDPPDPVNVVVVVVVVVVVVPDPDD

Radius of gyration: 17.68 Å; Cα contacts (8 Å, |Δi|>4): 49; chains: 1; bounding box: 34×30×45 Å